Protein AF-A0A959USX7-F1 (afdb_monomer_lite)

pLDDT: mean 87.7, std 5.04, range [73.0, 95.38]

Secondary structure (DSSP, 8-state):
-EEETTEEE-THHHH-SS-SEEEEETTEEEEE-SSSS-SSS-S-SS-------------

Foldseek 3Di:
DAQDPNDDDDPQVVVDPDAAAWDDDPNDIDGDQPPDDDDPDGDDDRRPDDDDDDDDDDD

Radius of gyration: 13.65 Å; chains: 1; bounding box: 33×26×35 Å

Sequence (59 aa):
GVKINGTTYSPAQWIYKHWAGLYEEGGERLYVNRGFGFIGFPGRVGMPPEITVLELQRT

Structure (mmCIF, N/CA/C/O backbone):
data_AF-A0A959USX7-F1
#
_entry.id   AF-A0A959USX7-F1
#
loop_
_atom_site.group_PDB
_a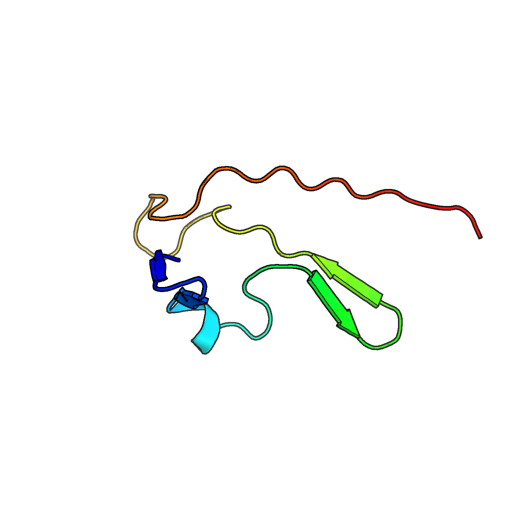tom_site.id
_atom_site.type_symbol
_atom_site.label_atom_id
_atom_site.label_alt_id
_atom_site.label_comp_id
_atom_site.label_asym_id
_atom_site.label_entity_id
_atom_site.label_seq_id
_atom_site.pdbx_PDB_ins_code
_atom_site.Cartn_x
_atom_site.Cartn_y
_atom_site.Cartn_z
_atom_site.occupancy
_atom_site.B_iso_or_equiv
_atom_site.auth_seq_id
_atom_site.auth_comp_id
_atom_site.auth_asym_id
_atom_site.auth_atom_id
_atom_site.pdbx_PDB_model_num
ATOM 1 N N . GLY A 1 1 ? 6.172 -0.851 -8.573 1.00 78.69 1 GLY A N 1
ATOM 2 C CA . GLY A 1 1 ? 7.193 -1.737 -7.996 1.00 78.69 1 GLY A CA 1
ATOM 3 C C . GLY A 1 1 ? 7.222 -2.988 -8.832 1.00 78.69 1 GLY A C 1
ATOM 4 O O . GLY A 1 1 ? 6.203 -3.306 -9.422 1.00 78.69 1 GLY A O 1
ATOM 5 N N . VAL A 1 2 ? 8.358 -3.661 -8.932 1.00 84.94 2 VAL A N 1
ATOM 6 C CA . VAL A 1 2 ? 8.498 -4.878 -9.740 1.00 84.94 2 VAL A CA 1
ATOM 7 C C . VAL A 1 2 ? 8.604 -6.072 -8.806 1.00 84.94 2 VAL A C 1
ATOM 9 O O . VAL A 1 2 ? 9.313 -6.014 -7.803 1.00 84.94 2 VAL A O 1
ATOM 12 N N . LYS A 1 3 ? 7.875 -7.147 -9.108 1.00 84.81 3 LYS A N 1
ATOM 13 C CA . LYS A 1 3 ? 7.941 -8.386 -8.335 1.00 84.81 3 LYS A CA 1
ATOM 14 C C . LYS A 1 3 ? 9.097 -9.232 -8.865 1.00 84.81 3 LYS A C 1
ATOM 16 O O . LYS A 1 3 ? 9.071 -9.635 -10.023 1.00 84.81 3 LYS A O 1
ATOM 21 N N . ILE A 1 4 ? 10.098 -9.484 -8.029 1.00 87.25 4 ILE A N 1
ATOM 22 C CA . ILE A 1 4 ? 11.267 -10.309 -8.345 1.00 87.25 4 ILE A CA 1
ATOM 23 C C . ILE A 1 4 ? 11.335 -11.403 -7.282 1.00 87.25 4 ILE A C 1
ATOM 25 O O . ILE A 1 4 ? 11.435 -11.109 -6.094 1.00 87.25 4 ILE A O 1
ATO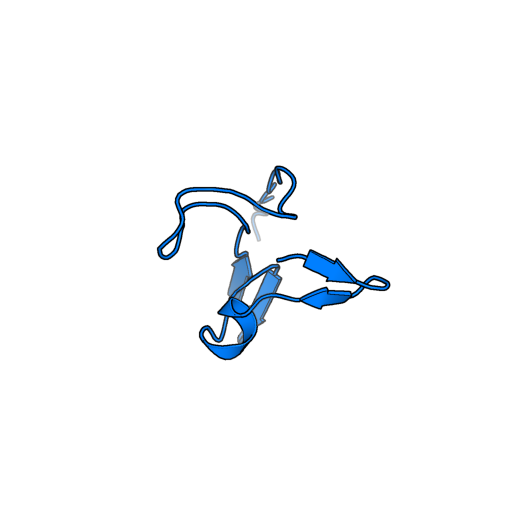M 29 N N . ASN A 1 5 ? 11.238 -12.665 -7.706 1.00 88.19 5 ASN A N 1
ATOM 30 C CA . ASN A 1 5 ? 11.289 -13.834 -6.820 1.00 88.19 5 ASN A CA 1
ATOM 31 C C . ASN A 1 5 ? 10.319 -13.764 -5.615 1.00 88.19 5 ASN A C 1
ATOM 33 O O . ASN A 1 5 ? 10.682 -14.053 -4.481 1.00 88.19 5 ASN A O 1
ATOM 37 N N . GLY A 1 6 ? 9.087 -13.299 -5.844 1.00 83.00 6 GLY A N 1
ATOM 38 C CA . GLY A 1 6 ? 8.071 -13.150 -4.793 1.00 83.00 6 GLY A CA 1
ATOM 39 C C . GLY A 1 6 ? 8.144 -11.835 -4.007 1.00 83.00 6 GLY A C 1
ATOM 40 O O . GLY A 1 6 ? 7.102 -11.354 -3.558 1.00 83.00 6 GLY A O 1
ATOM 41 N N . THR A 1 7 ? 9.312 -11.198 -3.943 1.00 84.31 7 THR A N 1
ATOM 42 C CA . THR A 1 7 ? 9.523 -9.921 -3.250 1.00 84.31 7 THR A CA 1
ATOM 43 C C . THR A 1 7 ? 9.217 -8.743 -4.171 1.00 84.31 7 THR A C 1
ATOM 45 O O . THR A 1 7 ? 9.583 -8.733 -5.346 1.00 84.31 7 THR A O 1
ATOM 48 N N . THR A 1 8 ? 8.514 -7.732 -3.659 1.00 85.25 8 THR A N 1
ATOM 49 C CA . THR A 1 8 ? 8.232 -6.511 -4.427 1.00 85.25 8 THR A CA 1
ATOM 50 C C . THR A 1 8 ? 9.325 -5.486 -4.170 1.00 85.25 8 THR A C 1
ATOM 52 O O . THR A 1 8 ? 9.546 -5.113 -3.026 1.00 85.25 8 THR A O 1
ATOM 55 N N . TYR A 1 9 ? 9.956 -4.997 -5.233 1.00 86.31 9 TYR A N 1
ATOM 56 C CA . TYR A 1 9 ? 10.989 -3.968 -5.174 1.00 86.31 9 TYR A CA 1
ATOM 57 C C . TYR A 1 9 ? 10.458 -2.642 -5.718 1.00 86.31 9 TYR A C 1
ATOM 59 O O . TYR A 1 9 ? 9.821 -2.589 -6.777 1.00 86.31 9 TYR A O 1
ATOM 67 N N . SER A 1 10 ? 10.709 -1.553 -4.996 1.00 86.38 10 SER A N 1
ATOM 68 C CA . SER A 1 10 ? 10.324 -0.205 -5.415 1.00 86.38 10 SER A CA 1
ATOM 69 C C . SER A 1 10 ? 11.260 0.833 -4.800 1.00 86.38 10 SER A C 1
ATOM 71 O O . SER A 1 10 ? 11.422 0.802 -3.587 1.00 86.38 10 SER A O 1
ATOM 73 N N . PRO A 1 11 ? 11.800 1.807 -5.553 1.00 87.19 11 PRO A N 1
ATOM 74 C CA . PRO A 1 11 ? 12.558 2.917 -4.963 1.00 87.19 11 PRO A CA 1
ATOM 75 C C . PRO A 1 11 ? 11.771 3.683 -3.889 1.00 87.19 11 PRO A C 1
ATOM 77 O O . PRO A 1 11 ? 12.340 4.136 -2.901 1.00 87.19 11 PRO A O 1
ATOM 80 N N . ALA A 1 12 ? 10.441 3.750 -4.033 1.00 87.19 12 ALA A N 1
ATOM 81 C CA . ALA A 1 12 ? 9.549 4.359 -3.048 1.00 87.19 12 ALA A CA 1
ATOM 82 C C . ALA A 1 12 ? 9.692 3.745 -1.641 1.00 87.19 12 ALA A C 1
ATOM 84 O O . ALA A 1 12 ? 9.503 4.454 -0.660 1.00 87.19 12 ALA A O 1
ATOM 85 N N . GLN A 1 13 ? 10.075 2.465 -1.534 1.00 88.62 13 GLN A N 1
ATOM 86 C CA . GLN A 1 13 ? 10.237 1.781 -0.247 1.00 88.62 13 GLN A CA 1
ATOM 87 C C . GLN A 1 13 ? 11.389 2.336 0.599 1.00 88.62 13 GLN A C 1
ATOM 89 O O . GLN A 1 13 ? 11.410 2.136 1.807 1.00 88.62 13 GLN A O 1
ATOM 94 N N . TRP A 1 14 ? 12.360 2.999 -0.034 1.00 89.12 14 TRP A N 1
ATOM 95 C CA . TRP A 1 14 ? 13.503 3.609 0.650 1.00 89.12 14 TRP A CA 1
ATOM 96 C C . TRP A 1 14 ? 13.265 5.078 0.995 1.00 89.12 14 TRP A C 1
ATOM 98 O O . TRP A 1 14 ? 13.973 5.633 1.826 1.00 89.12 14 TRP A O 1
ATOM 108 N N . ILE A 1 15 ? 12.281 5.706 0.349 1.00 91.38 15 ILE A N 1
ATOM 109 C CA . ILE A 1 15 ? 11.963 7.128 0.513 1.00 91.38 15 ILE A CA 1
ATOM 110 C C . ILE A 1 15 ? 10.830 7.312 1.528 1.00 91.38 15 ILE A C 1
ATOM 112 O O . ILE A 1 15 ? 10.854 8.253 2.317 1.00 91.38 15 ILE A O 1
ATOM 116 N N . TYR A 1 16 ? 9.839 6.417 1.526 1.00 90.00 16 TYR A N 1
ATOM 117 C CA . TYR A 1 16 ? 8.632 6.547 2.338 1.00 90.00 16 TYR A CA 1
ATOM 118 C C . TYR A 1 16 ? 8.539 5.434 3.384 1.00 90.00 16 TYR A C 1
ATOM 120 O O . TYR A 1 16 ? 8.591 4.254 3.043 1.00 90.00 16 TYR A O 1
ATOM 128 N N . LYS A 1 17 ? 8.314 5.816 4.654 1.00 91.19 17 LYS A N 1
ATOM 129 C CA . LYS A 1 17 ? 8.065 4.882 5.775 1.00 91.19 17 LYS A CA 1
ATOM 130 C C . LYS A 1 17 ? 6.901 3.932 5.462 1.00 91.19 17 LYS A C 1
ATOM 132 O O . LYS A 1 17 ? 6.989 2.735 5.718 1.00 91.19 17 LYS A O 1
ATOM 137 N N . HIS A 1 18 ? 5.834 4.472 4.873 1.00 92.06 18 HIS A N 1
ATOM 138 C CA . HIS A 1 18 ? 4.664 3.722 4.432 1.00 92.06 18 HIS A CA 1
ATOM 139 C C . HIS A 1 18 ? 4.527 3.863 2.916 1.00 92.06 18 HIS A C 1
ATOM 141 O O . HIS A 1 18 ? 4.225 4.946 2.419 1.00 92.06 18 HIS A O 1
ATOM 147 N N . TRP A 1 19 ? 4.785 2.789 2.174 1.00 88.62 19 TRP A N 1
ATOM 148 C CA . TRP A 1 19 ? 4.823 2.818 0.706 1.00 88.62 19 TRP A CA 1
ATOM 149 C C . TRP A 1 19 ? 3.874 1.807 0.056 1.00 88.62 19 TRP A C 1
ATOM 151 O O . TRP A 1 19 ? 3.525 1.971 -1.115 1.00 88.62 19 TRP A O 1
ATOM 161 N N . ALA A 1 20 ? 3.48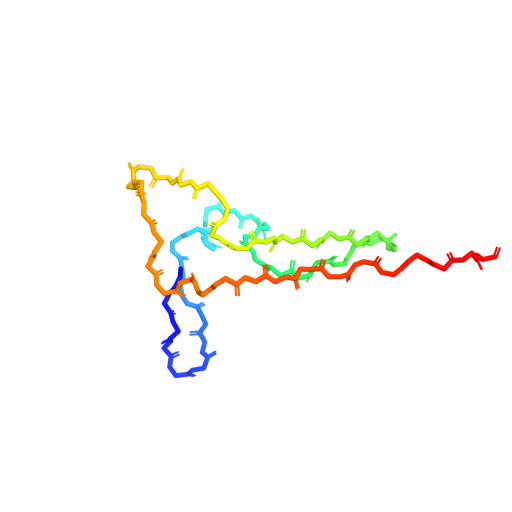1 0.753 0.780 1.00 90.44 20 ALA A N 1
ATOM 162 C CA . ALA A 1 20 ? 2.587 -0.281 0.277 1.00 90.44 20 ALA A CA 1
ATOM 163 C C . ALA A 1 20 ? 2.020 -1.167 1.388 1.00 90.44 20 ALA A C 1
ATOM 165 O O . ALA A 1 20 ? 2.767 -1.644 2.240 1.00 90.44 20 ALA A O 1
ATOM 166 N N . GLY A 1 21 ? 0.737 -1.506 1.271 1.00 91.06 21 GLY A N 1
ATOM 167 C CA . GLY A 1 21 ? 0.102 -2.541 2.085 1.00 91.06 21 GLY A CA 1
ATOM 168 C C . GLY A 1 21 ? -0.465 -2.028 3.406 1.00 91.06 21 GLY A C 1
ATOM 169 O O . GLY A 1 21 ? -0.691 -0.831 3.571 1.00 91.06 21 GLY A O 1
ATOM 170 N N . LEU A 1 22 ? -0.749 -2.967 4.310 1.00 93.75 22 LEU A N 1
ATOM 171 C CA . LEU A 1 22 ? -1.334 -2.703 5.622 1.00 93.75 22 LEU A CA 1
ATOM 172 C C . LEU A 1 22 ? -0.235 -2.464 6.662 1.00 93.75 22 LEU A C 1
ATOM 174 O O . LEU A 1 22 ? 0.675 -3.279 6.802 1.00 93.75 22 LEU A O 1
ATOM 178 N N . TYR A 1 23 ? -0.376 -1.381 7.411 1.00 95.00 23 TYR A N 1
ATOM 179 C CA . TYR A 1 23 ? 0.428 -1.034 8.573 1.00 95.00 23 TYR A CA 1
ATOM 180 C C . TYR A 1 23 ? -0.475 -0.988 9.804 1.00 95.00 23 TYR A C 1
ATOM 182 O O . TYR A 1 23 ? -1.609 -0.515 9.716 1.00 95.00 23 TYR A O 1
ATOM 190 N N . GLU A 1 24 ? 0.033 -1.455 10.941 1.00 95.38 24 GLU A N 1
ATOM 191 C CA . GLU A 1 24 ? -0.660 -1.399 12.227 1.00 95.38 24 GLU A CA 1
ATOM 192 C C . GLU A 1 24 ? 0.284 -0.830 13.290 1.00 95.38 24 GLU A C 1
ATOM 194 O O . GLU A 1 24 ? 1.407 -1.312 13.448 1.00 95.38 24 GLU A O 1
ATOM 199 N N . GLU A 1 25 ? -0.156 0.205 14.003 1.00 94.31 25 GLU A N 1
ATOM 200 C CA . GLU A 1 25 ? 0.613 0.850 15.072 1.00 94.31 25 GLU A CA 1
ATOM 201 C C . GLU A 1 25 ? -0.361 1.380 16.131 1.00 94.31 25 GLU A C 1
ATOM 203 O O . GLU A 1 25 ? -1.354 2.018 15.800 1.00 94.31 25 GLU A O 1
ATOM 208 N N . GLY A 1 26 ? -0.129 1.075 17.412 1.00 93.69 26 GLY A N 1
ATOM 209 C CA . GLY A 1 26 ? -0.927 1.641 18.511 1.00 93.69 26 GLY A CA 1
ATOM 210 C C . GLY A 1 26 ? -2.430 1.312 18.502 1.00 93.69 26 GLY A C 1
ATOM 211 O O . GLY A 1 26 ? -3.202 2.026 19.131 1.00 93.69 26 GLY A O 1
ATOM 212 N N . GLY A 1 27 ? -2.858 0.253 17.808 1.00 92.62 27 GLY A N 1
ATOM 213 C CA . GLY A 1 27 ? -4.279 -0.084 17.627 1.00 92.62 27 GLY A CA 1
ATOM 214 C C . GLY A 1 27 ? -4.941 0.608 16.430 1.00 92.62 27 GLY A C 1
ATOM 215 O O . GLY A 1 27 ? -6.097 0.322 16.122 1.00 92.62 27 GLY A O 1
ATOM 216 N N . GLU A 1 28 ? -4.209 1.463 15.720 1.00 93.19 28 GLU A N 1
ATOM 217 C CA . GLU A 1 28 ? -4.635 2.076 14.469 1.00 93.19 28 GLU A CA 1
ATOM 218 C C . GLU A 1 28 ? -4.147 1.251 13.272 1.00 93.19 28 GLU A C 1
ATOM 220 O O . GLU A 1 28 ? -3.120 0.568 13.330 1.00 93.19 28 GLU A O 1
ATOM 225 N N . ARG A 1 29 ? -4.893 1.318 12.164 1.00 94.12 29 ARG A N 1
ATOM 226 C CA . ARG A 1 29 ? -4.577 0.621 10.912 1.00 94.12 29 ARG A CA 1
ATOM 227 C C . ARG A 1 29 ? -4.505 1.615 9.760 1.00 94.12 29 ARG A C 1
ATOM 229 O O . ARG A 1 29 ? -5.425 2.407 9.570 1.00 94.12 29 ARG A O 1
ATOM 236 N N . LEU A 1 30 ? -3.455 1.523 8.950 1.00 94.31 30 LEU A N 1
ATOM 237 C CA . LEU A 1 30 ? -3.264 2.319 7.739 1.00 94.31 30 LEU A CA 1
ATOM 238 C C . LEU A 1 30 ? -3.031 1.391 6.549 1.00 94.31 30 LEU A C 1
ATOM 240 O O . LEU A 1 30 ? -2.046 0.659 6.516 1.00 94.31 30 LEU A O 1
ATOM 244 N N . TYR A 1 31 ? -3.901 1.455 5.543 1.00 93.75 31 TYR A N 1
ATOM 245 C CA . TYR A 1 31 ? -3.697 0.740 4.287 1.00 93.75 31 TYR A CA 1
ATOM 246 C C . TYR A 1 31 ? -3.257 1.694 3.173 1.00 93.75 31 TYR A C 1
ATOM 248 O O . TYR A 1 31 ? -3.935 2.681 2.892 1.00 93.75 31 TYR A O 1
ATOM 256 N N . VAL A 1 32 ? -2.139 1.385 2.513 1.00 92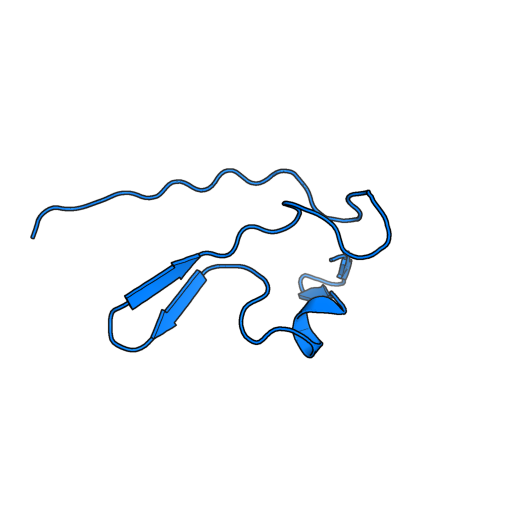.25 32 VAL A N 1
ATOM 257 C CA . VAL A 1 32 ? -1.576 2.179 1.412 1.00 92.25 32 VAL A CA 1
ATOM 258 C C . VAL A 1 32 ? -1.709 1.417 0.094 1.00 92.25 32 VAL A C 1
ATOM 260 O O . VAL A 1 32 ? -0.997 0.440 -0.154 1.00 92.25 32 VAL A O 1
ATOM 263 N N . ASN A 1 33 ? -2.610 1.894 -0.768 1.00 90.88 33 ASN A N 1
ATOM 264 C CA . ASN A 1 33 ? -2.777 1.404 -2.139 1.00 90.88 33 ASN A CA 1
ATOM 265 C C . ASN A 1 33 ? -1.540 1.726 -2.985 1.00 90.88 33 ASN A C 1
ATOM 267 O O . ASN A 1 33 ? -0.989 2.826 -2.920 1.00 90.88 33 ASN A O 1
ATOM 271 N N . ARG A 1 34 ? -1.141 0.788 -3.847 1.00 86.44 34 ARG A N 1
ATOM 272 C CA . ARG A 1 34 ? -0.046 0.998 -4.806 1.00 86.44 34 ARG A CA 1
ATOM 273 C C . ARG A 1 34 ? -0.580 1.382 -6.177 1.00 86.44 34 ARG A C 1
ATOM 275 O O . ARG A 1 34 ? -1.586 0.861 -6.639 1.00 86.44 34 ARG A O 1
ATOM 282 N N . GLY A 1 35 ? 0.172 2.228 -6.877 1.00 81.19 35 GLY A N 1
ATOM 283 C CA . GLY A 1 35 ? -0.143 2.596 -8.259 1.00 81.19 35 GLY A CA 1
ATOM 284 C C . GLY A 1 35 ? -1.266 3.626 -8.392 1.00 81.19 35 GLY A C 1
ATOM 285 O O . GLY A 1 35 ? -1.762 3.829 -9.497 1.00 81.19 35 GLY A O 1
ATOM 286 N N . PHE A 1 36 ? -1.661 4.286 -7.302 1.00 78.88 36 PHE A N 1
ATOM 287 C CA . PHE A 1 36 ? -2.462 5.504 -7.360 1.00 78.88 36 PHE A CA 1
ATOM 288 C C . PHE A 1 36 ? -1.518 6.717 -7.381 1.00 78.88 36 PHE A C 1
ATOM 290 O O . PHE A 1 36 ? -0.658 6.843 -6.511 1.00 78.88 36 PHE A O 1
ATOM 297 N N . GLY A 1 37 ? -1.636 7.578 -8.394 1.00 80.12 37 GLY A N 1
ATOM 298 C CA . GLY A 1 37 ? -0.693 8.680 -8.635 1.00 80.12 37 GLY A CA 1
ATOM 299 C C . GLY A 1 37 ? 0.611 8.255 -9.328 1.00 80.12 37 GLY A C 1
ATOM 300 O O . GLY A 1 37 ? 0.760 7.117 -9.775 1.00 80.12 37 GLY A O 1
ATOM 301 N N . PHE A 1 38 ? 1.553 9.195 -9.455 1.00 80.62 38 PHE A N 1
ATOM 302 C CA . PHE A 1 38 ? 2.868 8.966 -10.058 1.00 80.62 38 PHE A CA 1
ATOM 303 C C . PHE A 1 38 ? 3.935 9.904 -9.476 1.00 80.62 38 PHE A C 1
ATOM 305 O O . PHE A 1 38 ? 3.619 10.987 -8.990 1.00 80.62 38 PHE A O 1
ATOM 312 N N . ILE A 1 39 ? 5.206 9.499 -9.561 1.00 76.50 39 ILE A N 1
ATOM 313 C CA . ILE A 1 39 ? 6.365 10.347 -9.249 1.00 76.50 39 ILE A CA 1
ATOM 314 C C . ILE A 1 39 ? 7.222 10.425 -10.513 1.00 76.50 39 ILE A C 1
ATOM 316 O O . ILE A 1 39 ? 7.805 9.426 -10.935 1.00 76.50 39 ILE A O 1
ATOM 320 N N . GLY A 1 40 ? 7.270 11.602 -11.140 1.00 84.00 40 GLY A N 1
ATOM 321 C CA . GLY A 1 40 ? 8.030 11.860 -12.368 1.00 84.00 40 GLY A CA 1
ATOM 322 C C . GLY A 1 40 ? 7.398 11.267 -13.633 1.00 84.00 40 GLY A C 1
ATOM 323 O O . GLY A 1 40 ? 6.962 12.013 -14.502 1.00 84.00 40 GLY A O 1
ATOM 324 N N . PHE A 1 41 ? 7.330 9.938 -13.741 1.00 83.19 41 PHE A N 1
ATOM 325 C CA . PHE A 1 41 ? 6.813 9.242 -14.925 1.00 83.19 41 PHE A CA 1
ATOM 326 C C . PHE A 1 41 ? 5.311 8.927 -14.790 1.00 83.19 41 PHE A C 1
ATOM 328 O O . PHE A 1 41 ? 4.955 8.145 -13.905 1.00 83.19 41 PHE A O 1
ATOM 335 N N . PRO A 1 42 ? 4.425 9.462 -15.656 1.00 84.25 42 PRO A N 1
ATOM 336 C CA . PRO A 1 42 ? 2.978 9.252 -15.574 1.00 84.25 42 PRO A CA 1
ATOM 337 C C . PRO A 1 42 ? 2.570 7.879 -16.134 1.00 84.25 42 PRO A C 1
ATOM 339 O O . PRO A 1 42 ? 1.915 7.768 -17.168 1.00 84.25 42 PRO A O 1
ATOM 342 N N . GLY A 1 43 ? 2.966 6.806 -15.449 1.00 84.50 43 GLY A N 1
ATOM 343 C CA . GLY A 1 43 ? 2.656 5.439 -15.856 1.00 84.50 43 GLY A CA 1
ATOM 344 C C . GLY A 1 43 ? 2.792 4.420 -14.728 1.00 84.50 43 GLY A C 1
ATOM 345 O O . GLY A 1 43 ? 3.443 4.657 -13.712 1.00 84.50 43 GLY A O 1
ATOM 346 N N . ARG A 1 44 ? 2.161 3.257 -14.915 1.00 84.69 44 ARG A N 1
ATOM 347 C CA . ARG A 1 44 ? 2.165 2.143 -13.956 1.00 84.69 44 ARG A CA 1
ATOM 348 C C . ARG A 1 44 ? 2.972 0.979 -14.513 1.00 84.69 44 ARG A C 1
ATOM 350 O O . ARG A 1 44 ? 2.575 0.375 -15.502 1.00 84.69 44 ARG A O 1
ATOM 357 N N . VAL A 1 45 ? 4.081 0.641 -13.856 1.00 83.31 45 VAL A N 1
ATOM 358 C CA . VAL A 1 45 ? 4.935 -0.500 -14.228 1.00 83.31 45 VAL A CA 1
ATOM 359 C C . VAL A 1 45 ? 4.974 -1.504 -13.080 1.00 83.31 45 VAL A C 1
ATOM 361 O O . VAL A 1 45 ? 5.306 -1.151 -11.943 1.00 83.31 45 VAL A O 1
ATOM 364 N N . GLY A 1 46 ? 4.611 -2.758 -13.371 1.00 81.25 46 GLY A N 1
ATOM 365 C CA . GLY A 1 46 ? 4.586 -3.846 -12.383 1.00 81.25 46 GLY A CA 1
ATOM 366 C C . GLY A 1 46 ? 3.552 -3.664 -11.261 1.00 81.25 46 GLY A C 1
ATOM 367 O O . GLY A 1 46 ? 3.655 -4.296 -10.215 1.00 81.25 46 GLY A O 1
ATOM 368 N N . MET A 1 47 ? 2.567 -2.786 -11.457 1.00 84.56 47 MET A N 1
ATOM 369 C CA . MET A 1 47 ? 1.524 -2.458 -10.482 1.00 84.56 47 MET A CA 1
ATOM 370 C C . MET A 1 47 ? 0.156 -2.841 -11.068 1.00 84.56 47 MET A C 1
ATOM 372 O O . MET A 1 47 ? -0.461 -1.997 -11.722 1.00 84.56 47 MET A O 1
ATOM 376 N N . PRO A 1 48 ? -0.294 -4.103 -10.917 1.00 84.69 48 PRO A N 1
ATOM 377 C CA . PRO A 1 48 ? -1.633 -4.494 -11.347 1.00 84.69 48 PRO A CA 1
ATOM 378 C C . PRO A 1 48 ? -2.696 -3.713 -10.557 1.00 84.69 48 PRO A C 1
ATOM 380 O O . PRO A 1 48 ? -2.412 -3.273 -9.439 1.00 84.69 48 PRO A O 1
ATOM 383 N N . PRO A 1 49 ? -3.901 -3.521 -11.121 1.00 85.38 49 PRO A N 1
ATOM 384 C CA . PRO A 1 49 ? -4.996 -2.891 -10.395 1.00 85.38 49 PRO A CA 1
ATOM 385 C C . PRO A 1 49 ? -5.306 -3.669 -9.111 1.00 85.38 49 PRO A C 1
ATOM 387 O O . PRO A 1 49 ? -5.274 -4.899 -9.089 1.00 85.38 49 PRO A O 1
ATOM 390 N N . GLU A 1 50 ? -5.605 -2.931 -8.049 1.00 86.81 50 GLU A N 1
ATOM 391 C CA . GLU A 1 50 ? -5.905 -3.448 -6.716 1.00 86.81 50 GLU A CA 1
ATOM 392 C C . GLU A 1 50 ? -7.249 -2.862 -6.274 1.00 86.81 50 GLU A C 1
ATOM 394 O O . GLU A 1 50 ? -7.530 -1.691 -6.535 1.00 86.81 50 GLU A O 1
ATOM 399 N N . ILE A 1 51 ? -8.092 -3.681 -5.644 1.00 89.62 51 ILE A N 1
ATOM 400 C CA . ILE A 1 51 ? -9.348 -3.246 -5.027 1.00 89.62 51 ILE A CA 1
ATOM 401 C C . ILE A 1 51 ? -9.197 -3.472 -3.528 1.00 89.62 51 ILE A C 1
ATOM 403 O O . ILE A 1 51 ? -8.970 -4.599 -3.091 1.00 89.62 51 ILE A O 1
ATOM 407 N N . THR A 1 52 ? -9.317 -2.404 -2.744 1.00 91.56 52 THR A N 1
ATOM 408 C CA . THR A 1 52 ? -9.284 -2.479 -1.282 1.00 91.56 52 THR A CA 1
ATOM 409 C C . THR A 1 52 ? -10.700 -2.514 -0.731 1.00 91.56 52 THR A C 1
ATOM 411 O O . THR A 1 52 ? -11.503 -1.633 -1.027 1.00 91.56 52 THR A O 1
ATOM 414 N N . VAL A 1 53 ? -10.986 -3.515 0.100 1.00 93.38 53 VAL A N 1
ATOM 415 C CA . VAL A 1 53 ? -12.254 -3.647 0.823 1.00 93.38 53 VAL A CA 1
ATOM 416 C C . VAL A 1 53 ? -11.981 -3.382 2.299 1.00 93.38 53 VAL A C 1
ATOM 418 O O . VAL A 1 53 ? -11.167 -4.070 2.911 1.00 93.38 53 VAL A O 1
ATOM 421 N N . LEU A 1 54 ? -12.632 -2.360 2.853 1.00 92.50 54 LEU A N 1
ATOM 422 C CA . LEU A 1 54 ? -12.573 -2.033 4.275 1.00 92.50 54 LEU A CA 1
ATOM 423 C C . LEU A 1 54 ? -13.911 -2.407 4.910 1.00 92.50 54 LEU A C 1
ATOM 425 O O . LEU A 1 54 ? -14.931 -1.782 4.625 1.00 92.50 54 LEU A O 1
ATOM 429 N N . GLU A 1 55 ? -13.903 -3.427 5.763 1.00 92.88 55 GLU A N 1
ATOM 430 C CA . GLU A 1 55 ? -15.072 -3.834 6.541 1.00 92.88 55 GLU A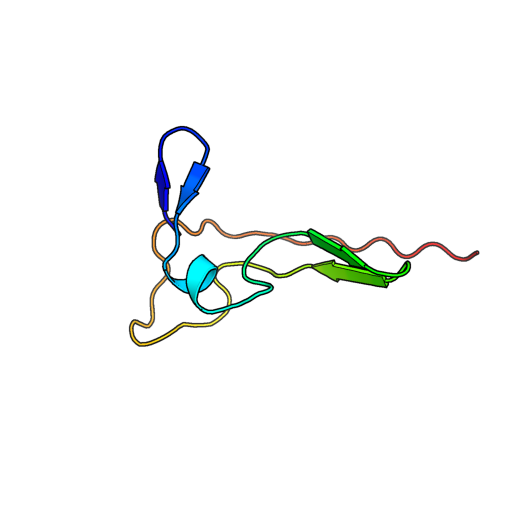 CA 1
ATOM 431 C C . GLU A 1 55 ? -15.036 -3.161 7.912 1.00 92.88 55 GLU A C 1
ATOM 433 O O . GLU A 1 55 ? -14.089 -3.328 8.683 1.00 92.88 55 GLU A O 1
ATOM 438 N N . LEU A 1 56 ? -16.071 -2.380 8.214 1.00 92.06 56 LEU A N 1
ATOM 439 C CA . LEU A 1 56 ? -16.217 -1.707 9.498 1.00 92.06 56 LEU A CA 1
ATOM 440 C C . LEU A 1 56 ? -17.130 -2.537 10.395 1.00 92.06 56 LEU A C 1
ATOM 442 O O . LEU A 1 56 ? -18.256 -2.861 10.021 1.00 92.06 56 LEU A O 1
ATOM 446 N N . GLN A 1 57 ? -16.647 -2.856 11.591 1.00 90.12 57 GLN A N 1
ATOM 447 C CA . GLN A 1 57 ? -17.427 -3.540 12.614 1.00 90.12 57 GLN A CA 1
ATOM 448 C C . GLN A 1 57 ? -17.770 -2.558 13.728 1.00 90.12 57 GLN A C 1
ATOM 450 O O . GLN A 1 57 ? -16.958 -1.709 14.096 1.00 90.12 57 GLN A O 1
ATOM 455 N N 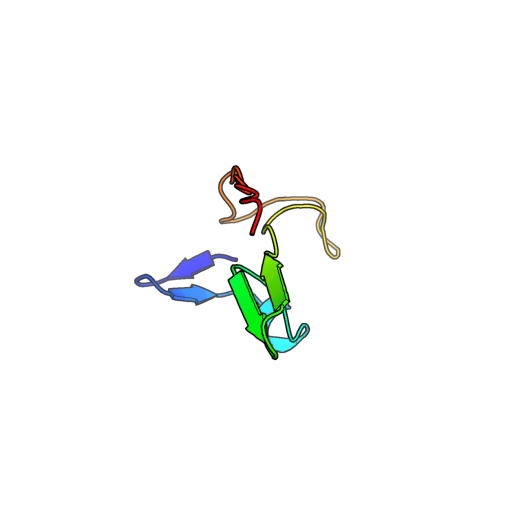. ARG A 1 58 ? -18.993 -2.659 14.250 1.00 89.62 58 ARG A N 1
ATOM 456 C CA . ARG A 1 58 ? -19.414 -1.905 15.428 1.00 89.62 58 ARG A CA 1
ATOM 457 C C . ARG A 1 58 ? -19.030 -2.702 16.670 1.00 89.62 58 ARG A C 1
ATOM 459 O O . ARG A 1 58 ? -19.463 -3.846 16.797 1.00 89.62 58 ARG A O 1
ATOM 466 N N . THR A 1 59 ? -18.233 -2.094 17.540 1.00 73.00 59 THR A N 1
ATOM 467 C CA . THR A 1 59 ? -17.904 -2.617 18.870 1.00 73.00 59 THR A CA 1
ATOM 468 C C . THR A 1 59 ? -19.047 -2.414 19.856 1.00 73.00 59 THR A C 1
ATOM 470 O O . THR A 1 59 ? -19.793 -1.414 19.708 1.00 73.00 59 THR A O 1
#